Protein AF-A0A924DB17-F1 (afdb_monomer_lite)

pLDDT: mean 81.88, std 12.56, range [51.09, 95.06]

Foldseek 3Di:
DVVLVVVLVVVLVWDWDDPPDQKTKTWAADPVLLVDQQDLSRFTWIWIWHDPDPLDIDIDIGTDNPPHDDALLSVVVVVLSVVLSVCCSPPVDNPVVVVVQSVVQSVVQVVVCVVVVNPSRRDHTPDD

Structure (mmCIF, N/CA/C/O backbone):
data_AF-A0A924DB17-F1
#
_entry.id   AF-A0A924DB17-F1
#
loop_
_atom_site.group_PDB
_atom_site.id
_atom_site.type_symbol
_atom_site.label_atom_id
_atom_site.label_alt_id
_atom_site.label_comp_id
_atom_site.label_asym_id
_atom_site.label_entity_id
_atom_site.label_seq_id
_atom_site.pdbx_PDB_ins_code
_atom_site.Cartn_x
_atom_site.Cartn_y
_atom_site.Cartn_z
_atom_site.occupancy
_atom_site.B_iso_or_equiv
_atom_site.auth_seq_id
_atom_site.auth_comp_id
_atom_site.auth_asym_id
_atom_site.auth_atom_id
_atom_site.pdbx_PDB_model_num
ATOM 1 N N . MET A 1 1 ? -14.897 3.825 10.442 1.00 82.06 1 MET A N 1
ATOM 2 C CA . MET A 1 1 ? -13.430 3.737 10.279 1.00 82.06 1 MET A CA 1
ATOM 3 C C . MET A 1 1 ? -12.910 2.312 10.082 1.00 82.06 1 MET A C 1
ATOM 5 O O . MET A 1 1 ? -12.477 2.009 8.984 1.00 82.06 1 MET A O 1
ATOM 9 N N . ARG A 1 2 ? -12.966 1.399 11.069 1.00 86.62 2 ARG A N 1
ATOM 10 C CA . ARG A 1 2 ? -12.347 0.056 10.940 1.00 86.62 2 ARG A CA 1
ATOM 11 C C . ARG A 1 2 ? -12.798 -0.743 9.706 1.00 86.62 2 ARG A C 1
ATOM 13 O O . ARG A 1 2 ? -11.956 -1.204 8.947 1.00 86.62 2 ARG A O 1
ATOM 20 N N . GLN A 1 3 ? -14.109 -0.875 9.490 1.00 88.81 3 GLN A N 1
ATOM 21 C CA . GLN A 1 3 ? -14.641 -1.606 8.333 1.00 88.81 3 GLN A CA 1
ATOM 22 C C . GLN A 1 3 ? -14.248 -0.949 7.004 1.00 88.81 3 GLN A C 1
ATOM 24 O O . GLN A 1 3 ? -13.936 -1.650 6.054 1.00 88.81 3 GLN A O 1
ATOM 29 N N . GLN A 1 4 ? -14.209 0.387 6.958 1.00 89.88 4 GLN A N 1
ATOM 30 C CA . GLN A 1 4 ? -13.758 1.128 5.780 1.00 89.88 4 GLN A CA 1
ATOM 31 C C . GLN A 1 4 ? -12.305 0.765 5.451 1.00 89.88 4 GLN A C 1
ATOM 33 O O . GLN A 1 4 ? -12.030 0.327 4.340 1.00 89.88 4 GLN A O 1
ATOM 38 N N . VAL A 1 5 ? -11.399 0.846 6.432 1.00 91.44 5 VAL A N 1
ATOM 39 C CA . VAL A 1 5 ? -9.987 0.461 6.264 1.00 91.44 5 VAL A CA 1
ATOM 40 C C . VAL A 1 5 ? -9.858 -0.975 5.752 1.00 91.44 5 VAL A C 1
ATOM 42 O O . VAL A 1 5 ? -9.115 -1.223 4.806 1.00 91.44 5 VAL A O 1
ATOM 45 N N . ILE A 1 6 ? -10.601 -1.919 6.339 1.00 92.00 6 ILE A N 1
ATOM 46 C CA . ILE A 1 6 ? -10.590 -3.320 5.898 1.00 92.00 6 ILE A CA 1
ATOM 47 C C . ILE A 1 6 ? -11.025 -3.425 4.433 1.00 92.00 6 ILE A C 1
ATOM 49 O O . ILE A 1 6 ? -10.283 -3.992 3.633 1.00 92.00 6 ILE A O 1
ATOM 53 N N . SER A 1 7 ? -12.169 -2.841 4.068 1.00 92.00 7 SER A N 1
ATOM 54 C CA . SER A 1 7 ? -12.686 -2.878 2.696 1.00 92.00 7 SER A CA 1
ATOM 55 C C . SER A 1 7 ? -11.700 -2.273 1.690 1.00 92.00 7 SER A C 1
ATOM 57 O O . SER A 1 7 ? -11.420 -2.884 0.662 1.00 92.00 7 SER A O 1
ATOM 59 N N . PHE A 1 8 ? -11.100 -1.122 2.007 1.00 93.50 8 PHE A N 1
ATOM 60 C CA . PHE A 1 8 ? -10.114 -0.458 1.147 1.00 93.50 8 PHE A CA 1
ATOM 61 C C . PHE A 1 8 ? -8.899 -1.331 0.836 1.00 93.50 8 PHE A C 1
ATOM 63 O O . PHE A 1 8 ? -8.417 -1.374 -0.301 1.00 93.50 8 PHE A O 1
ATOM 70 N N . TRP A 1 9 ? -8.378 -2.014 1.854 1.00 93.25 9 TRP A N 1
ATOM 71 C CA . TRP A 1 9 ? -7.201 -2.860 1.705 1.00 93.25 9 TRP A CA 1
ATOM 72 C C . TRP A 1 9 ? -7.542 -4.213 1.075 1.00 93.25 9 TRP A C 1
ATOM 74 O O . TRP A 1 9 ? -6.726 -4.752 0.326 1.00 93.25 9 TRP A O 1
ATOM 84 N N . GLN A 1 10 ? -8.758 -4.723 1.277 1.00 92.44 10 GLN A N 1
ATOM 85 C CA . GLN A 1 10 ? -9.262 -5.908 0.576 1.00 92.44 10 GLN A CA 1
ATOM 86 C C . GLN A 1 10 ? -9.403 -5.670 -0.933 1.00 92.44 10 GLN A C 1
ATOM 88 O O . GLN A 1 10 ? -8.978 -6.522 -1.715 1.00 92.44 10 GLN A O 1
ATOM 93 N N . GLU A 1 11 ? -9.887 -4.496 -1.361 1.00 91.62 11 GLU A N 1
ATOM 94 C CA . GLU A 1 11 ? -9.877 -4.086 -2.780 1.00 91.62 11 GLU A CA 1
ATOM 95 C C . GLU A 1 11 ? -8.451 -4.112 -3.372 1.00 91.62 11 GLU A C 1
ATOM 97 O O . GLU A 1 11 ? -8.257 -4.407 -4.551 1.00 91.62 11 GLU A O 1
ATOM 102 N N . ARG A 1 12 ? -7.433 -3.891 -2.530 1.00 90.81 12 ARG A N 1
ATOM 103 C CA . ARG A 1 12 ? -5.995 -3.941 -2.862 1.00 90.81 12 ARG A CA 1
ATOM 104 C C . ARG A 1 12 ? -5.336 -5.289 -2.556 1.00 90.81 12 ARG A C 1
ATOM 106 O O . ARG A 1 12 ? -4.111 -5.367 -2.426 1.00 90.81 12 ARG A O 1
ATOM 113 N N . ARG A 1 13 ? -6.139 -6.357 -2.479 1.00 91.81 13 ARG A N 1
ATOM 114 C CA . ARG A 1 13 ? -5.720 -7.760 -2.294 1.00 91.81 13 ARG A CA 1
ATOM 115 C C . ARG A 1 13 ? -5.035 -8.062 -0.958 1.00 91.81 13 ARG A C 1
ATOM 117 O O . ARG A 1 13 ? -4.361 -9.084 -0.840 1.00 91.81 13 ARG A O 1
ATOM 124 N N . VAL A 1 14 ? -5.194 -7.206 0.047 1.00 92.69 14 VAL A N 1
ATOM 125 C CA . VAL A 1 14 ? -4.721 -7.499 1.402 1.00 92.69 14 VAL A CA 1
ATOM 126 C C . VAL A 1 14 ? -5.703 -8.441 2.086 1.00 92.69 14 VAL A C 1
ATOM 128 O O . VAL A 1 14 ? -6.895 -8.160 2.201 1.00 92.69 14 VAL A O 1
ATOM 131 N N . VAL A 1 15 ? -5.174 -9.551 2.584 1.00 92.62 15 VAL A N 1
ATOM 132 C CA . VAL A 1 15 ? -5.893 -10.522 3.403 1.00 92.62 15 VAL A CA 1
ATOM 133 C C . VAL A 1 15 ? -5.473 -10.322 4.853 1.00 92.62 15 VAL A C 1
ATOM 135 O O . VAL A 1 15 ? -4.295 -10.453 5.183 1.00 92.62 15 VAL A O 1
ATOM 138 N N . PHE A 1 16 ? -6.426 -9.984 5.719 1.00 91.19 16 PHE A N 1
ATOM 139 C CA . PHE A 1 16 ? -6.183 -9.816 7.151 1.00 91.19 16 PHE A CA 1
ATOM 140 C C . PHE A 1 16 ? -6.208 -11.169 7.871 1.00 91.19 16 PHE A C 1
ATOM 142 O O . PHE A 1 16 ? -7.135 -11.954 7.677 1.00 91.19 16 PHE A O 1
ATOM 149 N N . ALA A 1 17 ? -5.203 -11.428 8.708 1.00 83.12 17 ALA A N 1
ATOM 150 C CA . ALA A 1 17 ? -5.226 -12.543 9.651 1.00 83.12 17 ALA A CA 1
ATOM 151 C C . ALA A 1 17 ? -5.983 -12.078 10.903 1.00 83.12 17 ALA A C 1
ATOM 153 O O . ALA A 1 17 ? -5.617 -11.050 11.460 1.00 83.12 17 ALA A O 1
ATOM 154 N N . GLU A 1 18 ? -7.061 -12.785 11.256 1.00 70.38 18 GLU A N 1
ATOM 155 C CA . GLU A 1 18 ? -7.960 -12.586 12.411 1.00 70.38 18 GLU A CA 1
ATOM 156 C C . GLU A 1 18 ? -8.091 -11.149 12.970 1.00 70.38 18 GLU A C 1
ATOM 158 O O . GLU A 1 18 ? -7.212 -10.648 13.673 1.00 70.38 18 GLU A O 1
ATOM 163 N N . PRO A 1 19 ? -9.236 -10.473 12.762 1.00 65.06 19 PRO A N 1
ATOM 164 C CA . PRO A 1 19 ? -9.459 -9.117 13.253 1.00 65.06 19 PRO A CA 1
ATOM 165 C C . PRO A 1 19 ? -9.778 -9.087 14.764 1.00 65.06 19 PRO A C 1
ATOM 167 O O . PRO A 1 19 ? -10.826 -8.586 15.164 1.00 65.06 19 PRO A O 1
ATOM 170 N N . GLN A 1 20 ? -8.889 -9.568 15.631 1.00 57.53 20 GLN A N 1
ATOM 171 C CA . GLN A 1 20 ? -9.100 -9.605 17.086 1.00 57.53 20 GLN A CA 1
ATOM 172 C C . GLN A 1 20 ? -8.069 -8.742 17.842 1.00 57.53 20 GLN A C 1
ATOM 174 O O . GLN A 1 20 ? -7.230 -9.266 18.558 1.00 57.53 20 GLN A O 1
ATOM 179 N N . SER A 1 21 ? -8.085 -7.413 17.645 1.00 70.38 21 SER A N 1
ATOM 180 C CA . SER A 1 21 ? -7.502 -6.384 18.546 1.00 70.38 21 SER A CA 1
ATOM 181 C C . SER A 1 21 ? -7.726 -4.960 17.982 1.00 70.38 21 SER A C 1
ATOM 183 O O . SER A 1 21 ? -8.422 -4.800 16.972 1.00 70.38 21 SER A O 1
ATOM 185 N N . ASP A 1 22 ? -7.120 -3.940 18.608 1.00 81.88 22 ASP A N 1
ATOM 186 C CA . ASP A 1 22 ? -6.920 -2.576 18.069 1.00 81.88 22 ASP A CA 1
ATOM 187 C C . ASP A 1 22 ? -5.873 -2.504 16.938 1.00 81.88 22 ASP A C 1
ATOM 189 O O . ASP A 1 22 ? -5.617 -1.437 16.372 1.00 81.88 22 ASP A O 1
ATOM 193 N N . THR A 1 23 ? -5.264 -3.641 16.596 1.00 87.94 23 THR A N 1
ATOM 194 C CA . THR A 1 23 ? -4.320 -3.784 15.491 1.00 87.94 23 THR A CA 1
ATOM 195 C C . THR A 1 23 ? -4.877 -4.741 14.440 1.00 87.94 23 THR A C 1
ATOM 197 O O . THR A 1 23 ? -5.309 -5.855 14.735 1.00 87.94 23 THR A O 1
ATOM 200 N N . LEU A 1 24 ? -4.829 -4.323 13.181 1.00 90.88 24 LEU A N 1
ATOM 201 C CA . LEU A 1 24 ? -5.094 -5.159 12.020 1.00 90.88 24 LEU A CA 1
ATOM 202 C C . LEU A 1 24 ? -3.767 -5.520 11.367 1.00 90.88 24 LEU A C 1
ATOM 204 O O . LEU A 1 24 ? -2.985 -4.635 11.022 1.00 90.88 24 LEU A O 1
ATOM 208 N N . LYS A 1 25 ? -3.526 -6.812 11.155 1.00 92.44 25 LYS A N 1
ATOM 209 C CA . LYS A 1 25 ? -2.382 -7.285 10.375 1.00 92.44 25 LYS A CA 1
ATOM 210 C C . LYS A 1 25 ? -2.877 -8.021 9.147 1.00 92.44 25 LYS A C 1
ATOM 212 O O . LYS A 1 25 ? -3.673 -8.952 9.250 1.00 92.44 25 LYS A O 1
ATOM 217 N N . GLY A 1 26 ? -2.417 -7.591 7.984 1.00 92.75 26 GLY A N 1
ATOM 218 C CA . GLY A 1 26 ? -2.767 -8.193 6.711 1.00 92.75 26 GLY A CA 1
ATOM 219 C C . GLY A 1 26 ? -1.553 -8.425 5.839 1.00 92.75 26 GLY A C 1
ATOM 220 O O . GLY A 1 26 ? -0.492 -7.846 6.051 1.00 92.75 26 GLY A O 1
ATOM 221 N N . LYS A 1 27 ? -1.701 -9.310 4.863 1.00 93.38 27 LYS A N 1
ATOM 222 C CA . LYS A 1 27 ? -0.663 -9.630 3.887 1.00 93.38 27 LYS A CA 1
ATOM 223 C C . LYS A 1 27 ? -1.251 -9.589 2.489 1.00 93.38 27 LYS A C 1
ATOM 225 O O . LYS A 1 27 ? -2.402 -9.976 2.297 1.00 93.38 27 LYS A O 1
ATOM 230 N N . ARG A 1 28 ? -0.459 -9.165 1.512 1.00 92.44 28 ARG A N 1
ATOM 231 C CA . ARG A 1 28 ? -0.749 -9.393 0.090 1.00 92.44 28 ARG A CA 1
ATOM 232 C C . ARG A 1 28 ? 0.498 -9.894 -0.618 1.00 92.44 28 ARG A C 1
ATOM 234 O O . ARG A 1 28 ? 1.609 -9.733 -0.114 1.00 92.44 28 ARG A O 1
ATOM 241 N N . GLY A 1 29 ? 0.285 -10.436 -1.810 1.00 87.81 29 GLY A N 1
ATOM 242 C CA . GLY A 1 29 ? 1.360 -10.872 -2.688 1.00 87.81 29 GLY A CA 1
ATOM 243 C C . GLY A 1 29 ? 2.037 -12.163 -2.237 1.00 87.81 29 GLY A C 1
ATOM 244 O O . GLY A 1 29 ? 1.660 -12.793 -1.249 1.00 87.81 29 GLY A O 1
ATOM 245 N N . THR A 1 30 ? 3.032 -12.582 -3.012 1.00 84.12 30 THR A N 1
ATOM 246 C CA . THR A 1 30 ? 3.837 -13.785 -2.754 1.00 84.12 30 THR A CA 1
ATOM 247 C C . THR A 1 30 ? 5.275 -13.542 -3.190 1.00 84.12 30 THR A C 1
ATOM 249 O O . THR A 1 30 ? 5.538 -12.623 -3.963 1.00 84.12 30 THR A O 1
ATOM 252 N N . ILE A 1 31 ? 6.205 -14.398 -2.760 1.00 80.38 31 ILE A N 1
ATOM 253 C CA . ILE A 1 31 ? 7.607 -14.311 -3.192 1.00 80.38 31 ILE A CA 1
ATOM 254 C C . ILE A 1 31 ? 7.756 -14.433 -4.722 1.00 80.38 31 ILE A C 1
ATOM 256 O O . ILE A 1 31 ? 8.608 -13.785 -5.314 1.00 80.38 31 ILE A O 1
ATOM 260 N N . TRP A 1 32 ? 6.868 -15.184 -5.385 1.00 78.75 32 TRP A N 1
ATOM 261 C CA . TRP A 1 32 ? 6.809 -15.273 -6.849 1.00 78.75 32 TRP A CA 1
ATOM 262 C C . TRP A 1 32 ? 6.331 -13.971 -7.495 1.00 78.75 32 TRP A C 1
ATOM 264 O O . TRP A 1 32 ? 6.770 -13.620 -8.587 1.00 78.75 32 TRP A O 1
ATOM 274 N N . GLY A 1 33 ? 5.462 -13.228 -6.806 1.00 75.06 33 GLY A N 1
ATOM 275 C CA . GLY A 1 33 ? 5.040 -11.892 -7.220 1.00 75.06 33 GLY A CA 1
ATOM 276 C C . GLY A 1 33 ? 6.202 -10.901 -7.288 1.00 75.06 33 GLY A C 1
ATOM 277 O O . GLY A 1 33 ? 6.212 -10.053 -8.176 1.00 75.06 33 GLY A O 1
ATOM 278 N N . ASN A 1 34 ? 7.224 -11.062 -6.444 1.00 73.25 34 ASN A N 1
ATOM 279 C CA . ASN A 1 34 ? 8.423 -10.217 -6.459 1.00 73.25 34 ASN A CA 1
ATOM 280 C C . ASN A 1 34 ? 9.284 -10.389 -7.721 1.00 73.25 34 ASN A C 1
ATOM 282 O O . ASN A 1 34 ? 10.068 -9.500 -8.047 1.00 73.25 34 ASN A O 1
ATOM 286 N N . LEU A 1 35 ? 9.110 -11.488 -8.467 1.00 70.75 35 LEU A N 1
ATOM 287 C CA . LEU A 1 35 ? 9.747 -11.681 -9.775 1.00 70.75 35 LEU A CA 1
ATOM 288 C C . LEU A 1 35 ? 9.037 -10.901 -10.894 1.00 70.75 35 LEU A C 1
ATOM 290 O O . LEU A 1 35 ? 9.528 -10.851 -12.022 1.00 70.75 35 LEU A O 1
ATOM 294 N N . THR A 1 36 ? 7.882 -10.290 -10.608 1.00 67.88 36 THR A N 1
ATOM 295 C CA . THR A 1 36 ? 7.177 -9.423 -11.554 1.00 67.88 36 THR A CA 1
ATOM 296 C C . THR A 1 36 ? 7.575 -7.967 -11.328 1.00 67.88 36 THR A C 1
ATOM 298 O O . THR A 1 36 ? 7.308 -7.380 -10.283 1.00 67.88 36 THR A O 1
ATOM 301 N N . PHE A 1 37 ? 8.216 -7.358 -12.326 1.00 59.53 37 PHE A N 1
ATOM 302 C CA . PHE A 1 37 ? 8.685 -5.970 -12.235 1.00 59.53 37 PHE A CA 1
ATOM 303 C C . PHE A 1 37 ? 7.576 -4.928 -12.428 1.00 59.53 37 PHE A C 1
ATOM 305 O O . PHE A 1 37 ? 7.767 -3.772 -12.067 1.00 59.53 37 PHE A O 1
ATOM 312 N N . TYR A 1 38 ? 6.423 -5.319 -12.982 1.00 65.00 38 TYR A N 1
ATOM 313 C CA . TYR A 1 38 ? 5.411 -4.372 -13.466 1.00 65.00 38 TYR A CA 1
ATOM 314 C C . TYR A 1 38 ? 4.061 -4.431 -12.733 1.00 65.00 38 TYR A C 1
ATOM 316 O O . TYR A 1 38 ? 3.254 -3.520 -12.903 1.00 65.00 38 TYR A O 1
ATOM 324 N N . ASP A 1 39 ? 3.794 -5.461 -11.918 1.00 74.44 39 ASP A N 1
ATOM 325 C CA . ASP A 1 39 ? 2.535 -5.588 -11.164 1.00 74.44 39 ASP A CA 1
ATOM 326 C C . ASP A 1 39 ? 2.774 -5.414 -9.660 1.00 74.44 39 ASP A C 1
ATOM 328 O O . ASP A 1 39 ? 2.975 -6.369 -8.907 1.00 74.44 39 ASP A O 1
ATOM 332 N N . MET A 1 40 ? 2.716 -4.157 -9.219 1.00 78.25 40 MET A N 1
ATOM 333 C CA . MET A 1 40 ? 3.021 -3.779 -7.835 1.00 78.25 40 MET A CA 1
ATOM 334 C C . MET A 1 40 ? 2.023 -4.342 -6.817 1.00 78.25 40 MET A C 1
ATOM 336 O O . MET A 1 40 ? 2.355 -4.492 -5.642 1.00 78.25 40 MET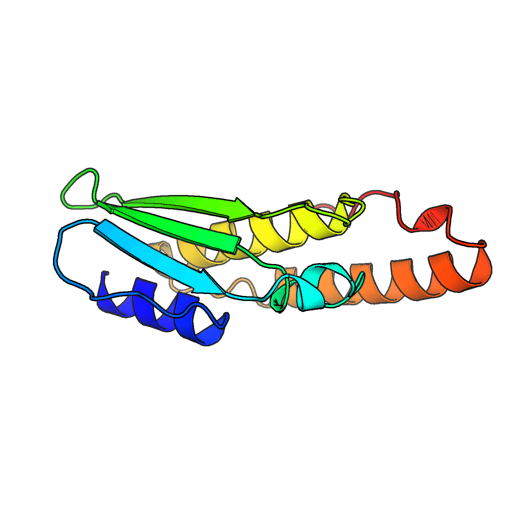 A O 1
ATOM 340 N N . SER A 1 41 ? 0.823 -4.720 -7.269 1.00 78.31 41 SER A N 1
ATOM 341 C CA . SER A 1 41 ? -0.215 -5.318 -6.424 1.00 78.31 41 SER A CA 1
ATOM 342 C C . SER A 1 41 ? 0.082 -6.772 -6.032 1.00 78.31 41 SER A C 1
ATOM 344 O O . SER A 1 41 ? -0.553 -7.311 -5.123 1.00 78.31 41 SER A O 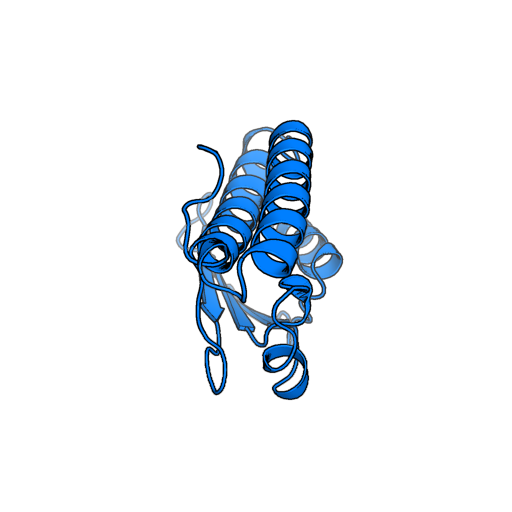1
ATOM 346 N N . LYS A 1 42 ? 1.029 -7.425 -6.720 1.00 79.88 42 LYS A N 1
ATOM 347 C CA . LYS A 1 42 ? 1.456 -8.807 -6.448 1.00 79.88 42 LYS A CA 1
ATOM 348 C C . LYS A 1 42 ? 2.669 -8.897 -5.533 1.00 79.88 42 LYS A C 1
ATOM 350 O O . LYS A 1 42 ? 3.015 -10.004 -5.114 1.00 79.88 42 LYS A O 1
ATOM 355 N N . LEU A 1 43 ? 3.294 -7.763 -5.228 1.00 83.38 43 LEU A N 1
ATOM 356 C CA . LEU A 1 43 ? 4.481 -7.717 -4.389 1.00 83.38 43 LEU A CA 1
ATOM 357 C C . LEU A 1 43 ? 4.132 -8.126 -2.970 1.00 83.38 43 LEU A C 1
ATOM 359 O O . LEU A 1 43 ? 3.113 -7.705 -2.412 1.00 83.38 43 LEU A O 1
ATOM 363 N N . MET A 1 44 ? 4.978 -8.983 -2.415 1.00 88.00 44 MET A N 1
ATOM 364 C CA . MET A 1 44 ? 4.799 -9.482 -1.070 1.00 88.00 44 MET A CA 1
ATOM 365 C C . MET A 1 44 ? 4.962 -8.328 -0.085 1.00 88.00 44 MET A C 1
ATOM 367 O O . MET A 1 44 ? 6.034 -7.738 0.025 1.00 88.00 44 MET A O 1
ATOM 371 N N . CYS A 1 45 ? 3.907 -8.013 0.658 1.00 90.50 45 CYS A N 1
ATOM 372 C CA . CYS A 1 45 ? 3.990 -7.036 1.732 1.00 90.50 45 CYS A CA 1
ATOM 373 C C . CYS A 1 45 ? 3.088 -7.403 2.908 1.00 90.50 45 CYS A C 1
ATOM 375 O O . CYS A 1 45 ? 2.072 -8.091 2.759 1.00 90.50 45 CYS A O 1
ATOM 377 N N . THR A 1 46 ? 3.470 -6.913 4.080 1.00 93.06 46 THR A N 1
ATOM 378 C CA . THR A 1 46 ? 2.692 -6.989 5.312 1.00 93.06 46 THR A CA 1
ATOM 379 C C . THR A 1 46 ? 2.184 -5.594 5.644 1.00 93.06 46 THR A C 1
ATOM 381 O O . THR A 1 46 ? 2.959 -4.656 5.788 1.00 93.06 46 THR A O 1
ATOM 384 N N . LEU A 1 47 ? 0.872 -5.454 5.767 1.00 94.25 47 LEU A N 1
ATOM 385 C CA . LEU A 1 47 ? 0.221 -4.254 6.260 1.00 94.25 47 LEU A CA 1
ATOM 386 C C . LEU A 1 47 ? -0.036 -4.409 7.758 1.00 94.25 47 LEU A C 1
ATOM 388 O O . LEU A 1 47 ? -0.642 -5.392 8.188 1.00 94.25 47 LEU A O 1
ATOM 392 N N . THR A 1 48 ? 0.357 -3.412 8.537 1.00 93.69 48 THR A N 1
ATOM 393 C CA . THR A 1 48 ? -0.066 -3.256 9.929 1.00 93.69 48 THR A CA 1
ATOM 394 C C . THR A 1 48 ? -0.831 -1.949 10.056 1.00 93.69 48 THR A C 1
ATOM 396 O O . THR A 1 48 ? -0.307 -0.897 9.703 1.00 93.69 48 THR A O 1
ATOM 399 N N . VAL A 1 49 ? -2.064 -2.009 10.553 1.00 92.88 49 VAL A N 1
ATOM 400 C CA . VAL A 1 49 ? -2.851 -0.826 10.908 1.00 92.88 49 VAL A CA 1
ATOM 401 C C . VAL A 1 49 ? -3.116 -0.857 12.399 1.00 92.88 49 VAL A C 1
ATOM 403 O O . VAL A 1 49 ? -3.779 -1.773 12.879 1.00 92.88 49 VAL A O 1
ATOM 406 N N . SER A 1 50 ? -2.634 0.146 13.118 1.00 91.75 50 SER A N 1
ATOM 407 C CA . SER A 1 50 ? -2.818 0.264 14.563 1.00 91.75 50 SER A CA 1
ATOM 408 C C . SER A 1 50 ? -3.565 1.544 14.882 1.00 91.75 50 SER A C 1
ATOM 410 O O . SER A 1 50 ? -3.241 2.606 14.351 1.00 91.75 50 SER A O 1
ATOM 412 N N . ARG A 1 51 ? -4.558 1.464 15.764 1.00 89.00 51 ARG A N 1
ATOM 413 C CA . ARG A 1 51 ? -5.223 2.653 16.297 1.00 89.00 51 ARG A CA 1
ATOM 414 C C . ARG A 1 51 ? -4.336 3.302 17.362 1.00 89.00 51 ARG A C 1
ATOM 416 O O . ARG A 1 51 ? -3.969 2.634 18.323 1.00 89.00 51 ARG A O 1
ATOM 423 N N . THR A 1 52 ? -3.991 4.579 17.203 1.00 87.88 52 THR A N 1
ATOM 424 C CA . THR A 1 52 ? -3.203 5.328 18.204 1.00 87.88 52 THR A CA 1
ATOM 425 C C . THR A 1 52 ? -4.099 6.040 19.212 1.00 87.88 52 THR A C 1
ATOM 427 O O . THR A 1 52 ? -3.754 6.121 20.387 1.00 87.88 52 THR A O 1
ATOM 430 N N . ASN A 1 53 ? -5.267 6.520 18.779 1.00 85.94 53 ASN A N 1
ATOM 431 C CA . ASN A 1 53 ? -6.291 7.116 19.640 1.00 85.94 53 ASN A CA 1
ATOM 432 C C . ASN A 1 53 ? -7.690 7.002 19.000 1.00 85.94 53 ASN A C 1
ATOM 434 O O . ASN A 1 53 ? -7.916 6.236 18.062 1.00 85.94 53 ASN A O 1
ATOM 438 N N . SER A 1 54 ? -8.681 7.732 19.517 1.00 82.75 54 SER A N 1
ATOM 439 C CA . SER A 1 54 ? -10.060 7.628 19.038 1.00 82.75 54 SER A CA 1
ATOM 440 C C . SER A 1 54 ? -10.247 8.024 17.564 1.00 82.75 54 SER A C 1
ATOM 442 O O . SER A 1 54 ? -11.159 7.483 16.930 1.00 82.75 54 SER A O 1
ATOM 444 N N . THR A 1 55 ? -9.393 8.880 17.006 1.00 84.12 55 THR A N 1
ATOM 445 C CA . THR A 1 55 ? -9.540 9.465 15.661 1.00 84.12 55 THR A CA 1
ATOM 446 C C . THR A 1 55 ? -8.388 9.150 14.713 1.00 84.12 55 THR A C 1
ATOM 448 O O . THR A 1 55 ? -8.529 9.350 13.512 1.00 84.12 55 THR A O 1
ATOM 451 N N . GLU A 1 56 ? -7.275 8.634 15.222 1.00 87.75 56 GLU A N 1
ATOM 452 C CA . GLU A 1 56 ? -6.056 8.422 14.450 1.00 87.75 56 GLU A CA 1
ATOM 453 C C . GLU A 1 56 ? -5.688 6.945 14.337 1.00 87.75 56 GLU A C 1
ATOM 455 O O . GLU A 1 56 ? -5.864 6.130 15.254 1.00 87.75 56 GLU A O 1
ATOM 460 N N . ILE A 1 57 ? -5.139 6.616 13.172 1.00 90.69 57 ILE A N 1
ATOM 461 C CA . ILE A 1 57 ? -4.555 5.318 12.872 1.00 90.69 57 ILE A CA 1
ATOM 462 C C . ILE A 1 57 ? -3.164 5.520 12.288 1.00 90.69 57 ILE A C 1
ATOM 464 O O . ILE A 1 57 ? -2.911 6.477 11.561 1.00 90.69 57 ILE A O 1
ATOM 468 N N . VAL A 1 58 ? -2.284 4.568 12.556 1.00 92.25 58 VAL A N 1
ATOM 469 C CA . VAL A 1 58 ? -0.984 4.450 11.906 1.00 92.25 58 VAL A CA 1
ATOM 470 C C . VAL A 1 58 ? -1.035 3.243 10.985 1.00 92.25 58 VAL A C 1
ATOM 472 O O . VAL A 1 58 ? -1.369 2.139 11.418 1.00 92.25 58 VAL A O 1
ATOM 475 N N . CYS A 1 59 ? -0.711 3.459 9.711 1.00 92.56 59 CYS A N 1
ATOM 476 C CA . CYS A 1 59 ? -0.604 2.409 8.704 1.00 92.56 59 CYS A CA 1
ATOM 477 C C . CYS A 1 59 ? 0.864 2.223 8.321 1.00 92.56 59 CYS A C 1
ATOM 479 O O . CYS A 1 59 ? 1.516 3.163 7.876 1.00 92.56 59 CYS A O 1
ATOM 481 N N . ILE A 1 60 ? 1.373 1.004 8.472 1.00 92.69 60 ILE A N 1
ATOM 482 C CA . ILE A 1 60 ? 2.735 0.626 8.098 1.00 92.69 60 ILE A CA 1
ATOM 483 C C . ILE A 1 60 ? 2.643 -0.459 7.032 1.00 92.69 60 ILE A C 1
ATOM 485 O O . ILE A 1 60 ? 2.052 -1.515 7.266 1.00 92.69 60 ILE A O 1
ATOM 489 N N . LEU A 1 61 ? 3.242 -0.194 5.872 1.00 92.12 61 LEU A N 1
ATOM 490 C CA . LEU A 1 61 ? 3.355 -1.142 4.771 1.00 92.12 61 LEU A CA 1
ATOM 491 C C . LEU A 1 61 ? 4.801 -1.645 4.689 1.00 92.12 61 LEU A C 1
ATOM 493 O O . LEU A 1 61 ? 5.679 -0.954 4.180 1.00 92.12 61 LEU A O 1
ATOM 497 N N . ASP A 1 62 ? 5.043 -2.847 5.202 1.00 91.06 62 ASP A N 1
ATOM 498 C CA . ASP A 1 62 ? 6.342 -3.514 5.135 1.00 91.06 62 ASP A CA 1
ATOM 499 C C . ASP A 1 62 ? 6.430 -4.336 3.847 1.00 91.06 62 ASP A C 1
ATOM 501 O O . ASP A 1 62 ? 5.761 -5.365 3.697 1.00 91.06 62 ASP A O 1
ATOM 505 N N . VAL A 1 63 ? 7.211 -3.851 2.885 1.00 87.31 63 VAL A N 1
ATOM 506 C CA . VAL A 1 63 ? 7.377 -4.492 1.583 1.00 87.31 63 VAL A CA 1
ATOM 507 C C . VAL A 1 63 ? 8.586 -5.412 1.613 1.00 87.31 63 VAL A C 1
ATOM 509 O O . VAL A 1 63 ? 9.718 -4.979 1.817 1.00 87.31 63 VAL A O 1
ATOM 512 N N . ASN A 1 64 ? 8.357 -6.681 1.290 1.00 84.56 64 ASN A N 1
ATOM 513 C CA . ASN A 1 64 ? 9.436 -7.622 1.072 1.00 84.56 64 ASN A CA 1
ATOM 514 C C . ASN A 1 64 ? 10.064 -7.370 -0.304 1.00 84.56 64 ASN A C 1
ATOM 516 O O . ASN A 1 64 ? 9.453 -7.628 -1.339 1.00 84.56 64 ASN A O 1
ATOM 520 N N . THR A 1 65 ? 11.304 -6.893 -0.296 1.00 77.75 65 THR A N 1
ATOM 521 C CA . THR A 1 65 ? 12.077 -6.529 -1.493 1.00 77.75 65 THR A CA 1
ATOM 522 C C . THR A 1 65 ? 13.005 -7.648 -1.975 1.00 77.75 65 THR A C 1
ATOM 524 O O . THR A 1 65 ? 13.830 -7.439 -2.867 1.00 77.75 65 THR A O 1
ATOM 527 N N . PHE A 1 66 ? 12.900 -8.851 -1.398 1.00 79.50 66 PHE A N 1
ATOM 528 C CA . PHE A 1 66 ? 13.772 -9.973 -1.727 1.00 79.50 66 PHE A CA 1
ATOM 529 C C . PHE A 1 66 ? 13.683 -10.314 -3.219 1.00 79.50 66 PHE A C 1
ATOM 531 O O . PHE A 1 66 ? 12.589 -10.486 -3.759 1.00 79.50 66 PHE A O 1
ATOM 538 N N . MET A 1 67 ? 14.853 -10.409 -3.862 1.00 70.88 67 MET A N 1
ATOM 539 C CA . MET A 1 67 ? 15.034 -10.659 -5.301 1.00 70.88 67 MET A CA 1
ATOM 540 C C . MET A 1 67 ? 14.434 -9.603 -6.244 1.00 70.88 67 MET A C 1
ATOM 542 O O . MET A 1 67 ? 14.349 -9.849 -7.447 1.00 70.88 67 MET A O 1
ATOM 546 N N . GLN A 1 68 ? 14.080 -8.417 -5.742 1.00 70.94 68 GLN A N 1
ATOM 547 C CA . GLN A 1 68 ? 13.504 -7.352 -6.556 1.00 70.94 68 GLN A CA 1
ATOM 548 C C . GLN A 1 68 ? 14.375 -6.091 -6.561 1.00 70.94 68 GLN A C 1
ATOM 550 O O . GLN A 1 68 ? 14.792 -5.583 -5.522 1.00 70.94 68 GLN A O 1
ATOM 555 N N . GLY A 1 69 ? 14.599 -5.532 -7.752 1.00 72.94 69 GLY A N 1
ATOM 556 C CA . GLY A 1 69 ? 15.109 -4.171 -7.889 1.00 72.94 69 GLY A CA 1
ATOM 557 C C . GLY A 1 69 ? 14.001 -3.164 -7.586 1.00 72.94 69 GLY A C 1
ATOM 558 O O . GLY A 1 69 ? 13.048 -3.057 -8.354 1.00 72.94 69 GLY A O 1
ATOM 559 N N . ILE A 1 70 ? 14.116 -2.428 -6.480 1.00 76.56 70 ILE A N 1
ATOM 560 C CA . ILE A 1 70 ? 13.139 -1.398 -6.108 1.00 76.56 70 ILE A CA 1
ATOM 561 C C . ILE A 1 70 ? 13.356 -0.152 -6.959 1.00 76.56 70 ILE A C 1
ATOM 563 O O . ILE A 1 70 ? 14.413 0.478 -6.902 1.00 76.56 70 ILE A O 1
ATOM 567 N N . THR A 1 71 ? 12.343 0.207 -7.741 1.00 78.75 71 THR A N 1
ATOM 568 C CA . THR A 1 71 ? 12.323 1.424 -8.557 1.00 78.75 71 THR A CA 1
ATOM 569 C C . THR A 1 71 ? 11.581 2.550 -7.840 1.00 78.75 71 THR A C 1
ATOM 571 O O . THR A 1 71 ? 10.795 2.327 -6.918 1.00 78.75 71 THR A O 1
ATOM 574 N N . GLU A 1 72 ? 11.771 3.783 -8.304 1.00 81.75 72 GLU A N 1
ATOM 575 C CA . GLU A 1 72 ? 10.991 4.925 -7.814 1.00 81.75 72 GLU A CA 1
ATOM 576 C C . GLU A 1 72 ? 9.491 4.787 -8.138 1.00 81.75 72 GLU A C 1
ATOM 578 O O . GLU A 1 72 ? 8.650 5.291 -7.398 1.00 81.75 72 GLU A O 1
ATOM 583 N N . TRP A 1 73 ? 9.132 4.028 -9.181 1.00 82.19 73 TRP A N 1
ATOM 584 C CA . TRP A 1 73 ? 7.738 3.701 -9.494 1.00 82.19 73 TRP A CA 1
ATOM 585 C C . TRP A 1 73 ? 7.104 2.776 -8.458 1.00 82.19 73 TRP A C 1
ATOM 587 O O . TRP A 1 73 ? 5.930 2.949 -8.137 1.00 82.19 73 TRP A O 1
ATOM 597 N N . ASN A 1 74 ? 7.870 1.829 -7.903 1.00 83.25 74 ASN A N 1
ATOM 598 C CA . ASN A 1 74 ? 7.399 0.993 -6.798 1.00 83.25 74 ASN A CA 1
ATOM 599 C C . ASN A 1 74 ? 7.057 1.860 -5.580 1.00 83.25 74 ASN A C 1
ATOM 601 O O . ASN A 1 74 ? 5.964 1.753 -5.029 1.00 83.25 74 ASN A O 1
ATOM 605 N N . LYS A 1 75 ? 7.976 2.757 -5.200 1.00 85.06 75 LYS A N 1
ATOM 606 C CA . LYS A 1 75 ? 7.792 3.662 -4.059 1.00 85.06 75 LYS A CA 1
ATOM 607 C C . LYS A 1 75 ? 6.581 4.570 -4.247 1.00 85.06 75 LYS A C 1
ATOM 609 O O . LYS A 1 75 ? 5.756 4.667 -3.347 1.00 85.06 75 LYS A O 1
ATOM 614 N N . ALA A 1 76 ? 6.441 5.176 -5.425 1.00 88.88 76 ALA A N 1
ATOM 615 C CA . ALA A 1 76 ? 5.295 6.025 -5.734 1.00 88.88 76 ALA A CA 1
ATOM 616 C C . ALA A 1 76 ? 3.967 5.263 -5.754 1.00 88.88 76 ALA A C 1
ATOM 618 O O . ALA A 1 76 ? 2.966 5.816 -5.314 1.00 88.88 76 ALA A O 1
ATOM 619 N N . TYR A 1 77 ? 3.946 4.001 -6.194 1.00 89.62 77 TYR A N 1
ATOM 620 C CA . TYR A 1 77 ? 2.745 3.169 -6.097 1.00 89.62 77 TYR A CA 1
ATOM 621 C C . TYR A 1 77 ? 2.308 2.992 -4.634 1.00 89.62 77 TYR A C 1
ATOM 623 O O . TYR A 1 77 ? 1.146 3.218 -4.309 1.00 89.62 77 TYR A O 1
ATOM 631 N N . TRP A 1 78 ? 3.232 2.624 -3.740 1.00 89.56 78 TRP A N 1
ATOM 632 C CA . TRP A 1 78 ? 2.906 2.428 -2.321 1.00 89.56 78 TRP A CA 1
ATOM 633 C C . TRP A 1 78 ? 2.531 3.728 -1.618 1.00 89.56 78 TRP A C 1
ATOM 635 O O . TRP A 1 78 ? 1.599 3.730 -0.817 1.00 89.56 78 TRP A O 1
ATOM 645 N N . GLN A 1 79 ? 3.212 4.829 -1.944 1.00 91.19 79 GLN A N 1
ATOM 646 C CA . GLN A 1 79 ? 2.853 6.143 -1.420 1.00 91.19 79 GLN A CA 1
ATOM 647 C C . GLN A 1 79 ? 1.443 6.534 -1.865 1.00 91.19 79 GLN A C 1
ATOM 649 O O . GLN A 1 79 ? 0.618 6.889 -1.032 1.00 91.19 79 GLN A O 1
ATOM 654 N N . LEU A 1 80 ? 1.128 6.369 -3.153 1.00 93.69 80 LEU A N 1
ATOM 655 C CA . LEU A 1 80 ? -0.196 6.673 -3.678 1.00 93.69 80 LEU A CA 1
ATOM 656 C C . LEU A 1 80 ? -1.283 5.823 -3.005 1.00 93.69 80 LEU A C 1
ATOM 658 O O . LEU A 1 80 ? -2.368 6.331 -2.742 1.00 93.69 80 LEU A O 1
ATOM 662 N N . GLU A 1 81 ? -1.017 4.556 -2.668 1.00 93.31 81 GLU A N 1
ATOM 663 C CA . GLU A 1 81 ? -1.957 3.744 -1.882 1.00 93.31 81 GLU A CA 1
ATOM 664 C C . GLU A 1 81 ? -2.210 4.308 -0.482 1.00 93.31 81 GLU A C 1
ATOM 666 O O . GLU A 1 81 ? -3.369 4.362 -0.066 1.00 93.31 81 GLU A O 1
ATOM 671 N N . LEU A 1 82 ? -1.162 4.732 0.229 1.00 93.75 82 LEU A N 1
ATOM 672 C CA . LEU A 1 82 ? -1.291 5.327 1.561 1.00 93.75 82 LEU A CA 1
ATOM 673 C C . LEU A 1 82 ? -2.036 6.664 1.502 1.00 93.75 82 LEU A C 1
ATOM 675 O O . LEU A 1 82 ? -3.003 6.848 2.241 1.00 93.75 82 LEU A O 1
ATOM 679 N N . ASP A 1 83 ? -1.675 7.541 0.568 1.00 94.19 83 ASP A N 1
ATOM 680 C CA . ASP A 1 83 ? -2.339 8.836 0.411 1.00 94.19 83 ASP A CA 1
ATOM 681 C C . ASP A 1 83 ? -3.804 8.675 -0.019 1.00 94.19 83 ASP A C 1
ATOM 683 O O . ASP A 1 83 ? -4.670 9.467 0.351 1.00 94.19 83 ASP A O 1
ATOM 687 N N . THR A 1 84 ? -4.109 7.649 -0.824 1.00 95.06 84 THR A N 1
ATOM 688 C CA . THR A 1 84 ? -5.496 7.360 -1.211 1.00 95.06 84 THR A CA 1
ATOM 689 C C . THR A 1 84 ? -6.304 6.897 -0.007 1.00 95.06 84 THR A C 1
ATOM 691 O O . THR A 1 84 ? -7.470 7.258 0.111 1.00 95.06 84 THR A O 1
ATOM 694 N N . LEU A 1 85 ? -5.714 6.105 0.896 1.00 94.25 85 LEU A N 1
ATOM 695 C CA . LEU A 1 85 ? -6.393 5.721 2.132 1.00 94.25 85 LEU A CA 1
ATOM 696 C C . LEU A 1 85 ? -6.680 6.956 2.985 1.00 94.25 85 LEU A C 1
ATOM 698 O O . LEU A 1 85 ? -7.800 7.112 3.462 1.00 94.25 85 LEU A O 1
ATOM 702 N N . GLU A 1 86 ? -5.680 7.814 3.175 1.00 93.25 86 GLU A N 1
ATOM 703 C CA . GLU A 1 86 ? -5.813 9.046 3.950 1.00 93.25 86 GLU A CA 1
ATOM 704 C C . GLU A 1 86 ? -6.916 9.944 3.379 1.00 93.25 86 GLU A C 1
ATOM 706 O O . GLU A 1 86 ? -7.871 10.279 4.083 1.00 93.25 86 GLU A O 1
ATOM 711 N N . SER A 1 87 ? -6.838 10.263 2.085 1.00 94.00 87 SER A N 1
ATOM 712 C CA . SER A 1 87 ? -7.834 11.080 1.389 1.00 94.00 87 SER A CA 1
ATOM 713 C C . SER A 1 87 ? -9.231 10.457 1.456 1.00 94.00 87 SER A C 1
ATOM 715 O O . SER A 1 87 ? -10.209 11.144 1.751 1.00 94.00 87 SER A O 1
ATOM 717 N N . TRP A 1 88 ? -9.343 9.137 1.306 1.00 93.19 88 TRP A N 1
ATOM 718 C CA . TRP A 1 88 ? -10.632 8.460 1.376 1.00 93.19 88 TRP A CA 1
ATOM 719 C C . TRP A 1 88 ? -11.231 8.467 2.787 1.00 93.19 88 TRP A C 1
ATOM 721 O O . TRP A 1 88 ? -12.442 8.631 2.938 1.00 93.19 88 TRP A O 1
ATOM 731 N N . LEU A 1 89 ? -10.409 8.328 3.829 1.00 91.19 89 LEU A N 1
ATOM 732 C CA . LEU A 1 89 ? -10.871 8.388 5.218 1.00 91.19 89 LEU A CA 1
ATOM 733 C C . LEU A 1 89 ? -11.252 9.809 5.653 1.00 91.19 89 LEU A C 1
ATOM 735 O O . LEU A 1 89 ? -12.202 9.959 6.420 1.00 91.19 89 LEU A O 1
ATOM 739 N N . LEU A 1 90 ? -10.529 10.829 5.181 1.00 90.44 90 LEU A N 1
ATOM 740 C CA . LEU A 1 90 ? -10.741 12.225 5.578 1.00 90.44 90 LEU A CA 1
ATOM 741 C C . LEU A 1 90 ? -11.793 12.943 4.724 1.00 90.44 90 LEU A C 1
ATOM 743 O O . LEU A 1 90 ? -12.567 13.743 5.242 1.00 90.44 90 LEU A O 1
ATOM 747 N N . GLN A 1 91 ? -11.803 12.684 3.418 1.00 92.31 91 GLN A N 1
ATOM 748 C CA . GLN A 1 91 ? -12.539 13.465 2.416 1.00 92.31 91 GLN A CA 1
ATOM 749 C C . GLN 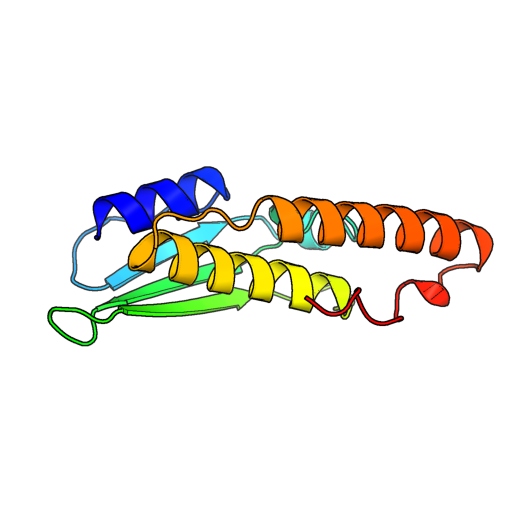A 1 91 ? -13.469 12.601 1.551 1.00 92.31 91 GLN A C 1
ATOM 751 O O . GLN A 1 91 ? -14.285 13.136 0.806 1.00 92.31 91 GLN A O 1
ATOM 756 N N . GLY A 1 92 ? -13.376 11.269 1.641 1.00 90.44 92 GLY A N 1
ATOM 757 C CA . GLY A 1 92 ? -14.151 10.353 0.801 1.00 90.44 92 GLY A CA 1
ATOM 758 C C . GLY A 1 92 ? -13.646 10.242 -0.641 1.00 90.44 92 GLY A C 1
ATOM 759 O O . GLY A 1 92 ? -14.290 9.573 -1.450 1.00 90.44 92 GLY A O 1
ATOM 760 N N . ASP A 1 93 ? -12.503 10.850 -0.965 1.00 92.31 93 ASP A N 1
ATOM 761 C CA . ASP A 1 93 ? -11.915 10.838 -2.304 1.00 92.31 93 ASP A CA 1
ATOM 762 C C . ASP A 1 93 ? -10.979 9.634 -2.506 1.00 92.31 93 ASP A C 1
ATOM 764 O O . ASP A 1 93 ? -10.194 9.259 -1.639 1.00 92.31 93 ASP A O 1
ATOM 768 N N . LYS A 1 94 ? -11.086 8.997 -3.675 1.00 90.94 94 LYS A N 1
ATOM 769 C CA . LYS A 1 94 ? -10.264 7.852 -4.087 1.00 90.94 94 LYS A CA 1
ATOM 770 C C . LYS A 1 94 ? -9.052 8.258 -4.934 1.00 90.94 94 LYS A C 1
ATOM 772 O O . LYS A 1 94 ? -8.354 7.367 -5.420 1.00 90.94 94 LYS A O 1
ATOM 777 N N . ARG A 1 95 ? -8.800 9.560 -5.124 1.00 92.56 95 ARG A N 1
ATOM 778 C CA . ARG A 1 95 ? -7.659 10.099 -5.887 1.00 92.56 95 ARG A CA 1
ATOM 779 C C . ARG A 1 95 ? -7.551 9.503 -7.294 1.00 92.56 95 ARG A C 1
ATOM 781 O O . ARG A 1 95 ? -6.473 9.152 -7.777 1.00 92.5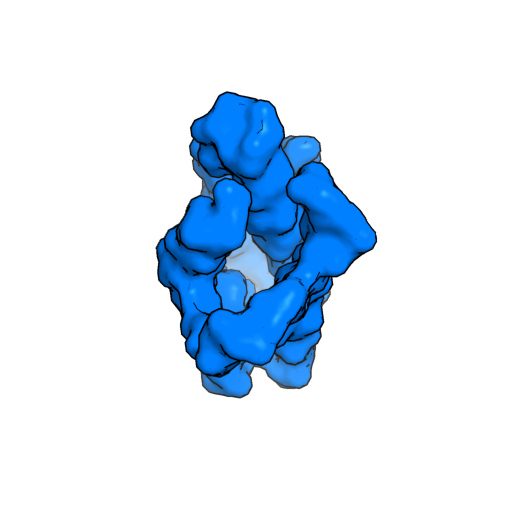6 95 ARG A O 1
ATOM 788 N N . GLU A 1 96 ? -8.700 9.307 -7.947 1.00 92.19 96 GLU A N 1
ATOM 789 C CA . GLU A 1 96 ? -8.784 8.607 -9.237 1.00 92.19 96 GLU A CA 1
ATOM 790 C C . GLU A 1 96 ? -7.941 9.319 -10.307 1.00 92.19 96 GLU A C 1
ATOM 792 O O . GLU A 1 96 ? -7.264 8.677 -11.108 1.00 92.19 96 GLU A O 1
ATOM 797 N N . THR A 1 97 ? -7.910 10.654 -10.293 1.00 91.31 97 THR A N 1
ATOM 798 C CA . THR A 1 97 ? -7.131 11.451 -11.252 1.00 91.31 97 THR A CA 1
ATOM 799 C C . THR A 1 97 ? -5.631 11.175 -11.130 1.00 91.31 97 THR A C 1
ATOM 801 O O . THR A 1 97 ? -4.944 11.014 -12.147 1.00 91.31 97 THR A O 1
ATOM 804 N N . GLU A 1 98 ? -5.122 11.072 -9.905 1.00 92.44 98 GLU A N 1
ATOM 805 C CA . GLU A 1 98 ? -3.724 10.774 -9.603 1.00 92.44 98 GLU A CA 1
ATOM 806 C C . GLU A 1 98 ? -3.374 9.329 -9.945 1.00 92.44 98 GLU A C 1
ATOM 808 O O . GLU A 1 98 ? -2.335 9.092 -10.562 1.00 92.44 98 GLU A O 1
ATOM 813 N N . TRP A 1 99 ? -4.272 8.375 -9.677 1.00 91.75 99 TRP A N 1
ATOM 814 C CA . TRP A 1 99 ? -4.134 6.997 -10.160 1.00 91.75 99 TRP A CA 1
ATOM 815 C C . TRP A 1 99 ? -4.039 6.934 -11.683 1.00 91.75 99 TRP A C 1
ATOM 817 O O . TRP A 1 99 ? -3.129 6.301 -12.227 1.00 91.75 99 TRP A O 1
ATOM 827 N N . GLN A 1 100 ? -4.905 7.647 -12.403 1.00 91.44 100 GLN A N 1
ATOM 828 C CA . GLN A 1 100 ? -4.850 7.704 -13.864 1.00 91.44 100 GLN A CA 1
ATOM 829 C C . GLN A 1 100 ? -3.571 8.386 -14.371 1.00 91.44 100 GLN A C 1
ATOM 831 O O . GLN A 1 100 ? -3.023 7.992 -15.405 1.00 91.44 100 GLN A O 1
ATOM 836 N N . ALA A 1 101 ? -3.079 9.425 -13.694 1.00 88.62 101 ALA A N 1
ATOM 837 C CA . ALA A 1 101 ? -1.813 10.076 -14.035 1.00 88.62 101 ALA A CA 1
ATOM 838 C C . ALA A 1 101 ? -0.614 9.142 -13.799 1.00 88.62 101 ALA A C 1
ATOM 840 O O . ALA A 1 101 ? 0.231 8.988 -14.688 1.00 88.62 101 ALA A O 1
ATOM 841 N N . PHE A 1 102 ? -0.587 8.455 -12.657 1.00 89.12 102 PHE A N 1
ATOM 842 C CA . PHE A 1 102 ? 0.422 7.463 -12.307 1.00 89.12 102 PHE A CA 1
ATOM 843 C C . PHE A 1 102 ? 0.462 6.323 -13.330 1.00 89.12 102 PHE A C 1
ATOM 845 O O . PHE A 1 102 ? 1.516 6.049 -13.905 1.00 89.12 102 PHE A O 1
ATOM 852 N N . LEU A 1 103 ? -0.686 5.712 -13.646 1.00 88.12 103 LEU A N 1
ATOM 853 C CA . LEU A 1 103 ? -0.782 4.609 -14.610 1.00 88.12 103 LEU A CA 1
ATOM 854 C C . LEU A 1 103 ? -0.355 5.027 -16.023 1.00 88.12 103 LEU A C 1
ATOM 856 O O . LEU A 1 103 ? 0.323 4.264 -16.718 1.00 88.12 103 LEU A O 1
ATOM 860 N N . ARG A 1 104 ? -0.702 6.247 -16.456 1.00 86.62 104 ARG A N 1
ATOM 861 C CA . ARG A 1 104 ? -0.197 6.819 -17.718 1.00 86.62 104 ARG A CA 1
ATOM 862 C C . ARG A 1 104 ? 1.324 6.962 -17.696 1.00 86.62 104 ARG A C 1
ATOM 864 O O . ARG A 1 104 ? 1.983 6.626 -18.681 1.00 86.62 104 ARG A O 1
ATOM 871 N N . GLY A 1 105 ? 1.877 7.411 -16.572 1.00 84.81 105 GLY A N 1
ATOM 872 C CA . GLY A 1 105 ? 3.313 7.497 -16.339 1.00 84.81 105 GLY A CA 1
ATOM 873 C C . GLY A 1 105 ? 4.014 6.140 -16.442 1.00 84.81 105 GLY A C 1
ATOM 874 O O . GLY A 1 105 ? 4.959 6.009 -17.222 1.00 84.81 105 GLY A O 1
ATOM 875 N N . VAL A 1 106 ? 3.514 5.125 -15.728 1.00 80.62 106 VAL A N 1
ATOM 876 C CA . VAL A 1 106 ? 4.069 3.759 -15.727 1.00 80.62 106 VAL A CA 1
ATOM 877 C C . VAL A 1 106 ? 4.096 3.191 -17.142 1.00 80.62 106 VAL A C 1
ATOM 879 O O . VAL A 1 106 ? 5.125 2.687 -17.589 1.00 80.62 106 VAL A O 1
ATOM 882 N N . ARG A 1 107 ? 2.991 3.322 -17.890 1.00 80.50 107 ARG A N 1
ATOM 883 C CA . ARG A 1 107 ? 2.907 2.848 -19.283 1.00 80.50 107 ARG A CA 1
ATOM 884 C C . ARG A 1 10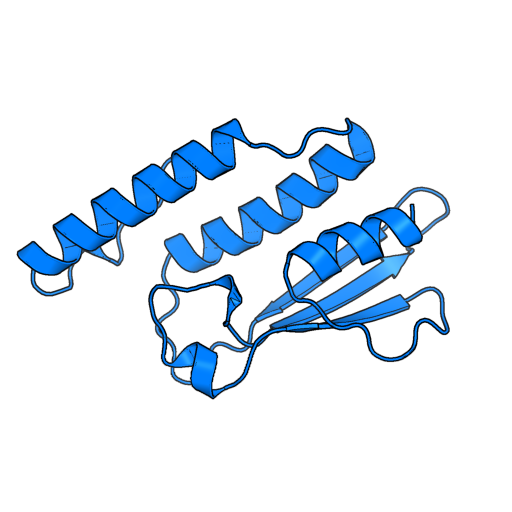7 ? 3.944 3.527 -20.175 1.00 80.50 107 ARG A C 1
ATOM 886 O O . ARG A 1 107 ? 4.625 2.854 -20.945 1.00 80.50 107 ARG A O 1
ATOM 893 N N . LYS A 1 108 ? 4.101 4.848 -20.055 1.00 80.19 108 LYS A N 1
ATOM 894 C CA . LYS A 1 108 ? 5.099 5.606 -20.823 1.00 80.19 108 LYS A CA 1
ATOM 895 C C . LYS A 1 108 ? 6.525 5.169 -20.477 1.00 80.19 108 LYS A C 1
ATOM 897 O O . LYS A 1 108 ? 7.334 4.983 -21.385 1.00 80.19 108 LYS A O 1
ATOM 902 N N . ALA A 1 109 ? 6.819 4.973 -19.193 1.00 72.38 109 ALA A N 1
ATOM 903 C CA . ALA A 1 109 ? 8.126 4.526 -18.724 1.00 72.38 109 ALA A CA 1
ATOM 904 C C . ALA A 1 109 ? 8.455 3.098 -19.186 1.00 72.38 109 ALA A C 1
ATOM 906 O O . ALA A 1 109 ? 9.572 2.864 -19.636 1.00 72.38 109 ALA A O 1
ATOM 907 N N . ALA A 1 110 ? 7.489 2.175 -19.163 1.00 71.25 110 ALA A N 1
ATOM 908 C CA . ALA A 1 110 ? 7.663 0.803 -19.649 1.00 71.25 110 ALA A CA 1
ATOM 909 C C . ALA A 1 110 ? 7.961 0.751 -21.159 1.00 71.25 110 ALA A C 1
ATOM 911 O O . ALA A 1 110 ? 8.885 0.061 -21.597 1.00 71.25 110 ALA A O 1
ATOM 912 N N . ILE A 1 111 ? 7.242 1.549 -21.961 1.00 69.12 111 ILE A N 1
ATOM 913 C CA . ILE A 1 111 ? 7.512 1.689 -23.400 1.00 69.12 111 ILE A CA 1
ATOM 914 C C . ILE A 1 111 ? 8.938 2.223 -23.609 1.00 69.12 111 ILE A C 1
ATOM 916 O O . ILE A 1 111 ? 9.724 1.628 -24.341 1.00 69.12 111 ILE A O 1
ATOM 920 N N . GLN A 1 112 ? 9.320 3.298 -22.915 1.00 66.06 112 GLN A N 1
ATOM 921 C CA . GLN A 1 112 ? 10.665 3.879 -23.022 1.00 66.06 112 GLN A CA 1
ATOM 922 C C . GLN A 1 112 ? 11.774 2.938 -22.518 1.00 66.06 112 GLN A C 1
ATOM 924 O O .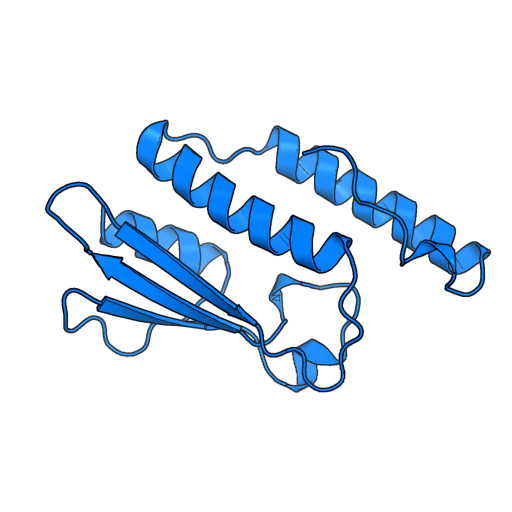 GLN A 1 112 ? 12.869 2.918 -23.082 1.00 66.06 112 GLN A O 1
ATOM 929 N N . GLY A 1 113 ? 11.512 2.146 -21.477 1.00 57.84 113 GLY A N 1
ATOM 930 C CA . GLY A 1 113 ? 12.422 1.129 -20.947 1.00 57.84 113 GLY A CA 1
ATOM 931 C C . GLY A 1 113 ? 12.722 0.036 -21.970 1.00 57.84 113 GLY A C 1
ATOM 932 O O . GLY A 1 113 ? 13.889 -0.300 -22.174 1.00 57.84 113 GLY A O 1
ATOM 933 N N . THR A 1 114 ? 11.688 -0.409 -22.691 1.00 58.88 114 THR A N 1
ATOM 934 C CA . THR A 1 114 ? 11.784 -1.425 -23.755 1.00 58.88 114 THR A CA 1
ATOM 935 C C . THR A 1 114 ? 12.678 -0.954 -24.908 1.00 58.88 114 THR A C 1
ATOM 937 O O . THR A 1 114 ? 13.525 -1.707 -25.377 1.00 58.88 114 THR A O 1
ATOM 940 N N . PHE A 1 115 ? 12.570 0.317 -25.318 1.00 59.44 115 PHE A N 1
ATOM 941 C CA . PHE A 1 115 ? 13.411 0.890 -26.382 1.00 59.44 115 PHE A CA 1
ATOM 942 C C . PHE A 1 115 ? 14.829 1.295 -25.931 1.00 59.44 115 PHE A C 1
ATOM 944 O O . PHE A 1 115 ? 15.697 1.504 -26.774 1.00 59.44 115 PHE A O 1
ATOM 951 N N . SER A 1 116 ? 15.089 1.417 -24.623 1.00 56.19 116 SER A N 1
ATOM 952 C CA . SER A 1 116 ? 16.377 1.886 -24.070 1.00 56.19 116 SER A CA 1
ATOM 953 C C . SER A 1 116 ? 17.211 0.800 -23.379 1.00 56.19 116 SER A C 1
ATOM 955 O O . SER A 1 116 ? 18.198 1.123 -22.710 1.00 56.19 116 SER A O 1
ATOM 957 N N . GLY A 1 117 ? 16.824 -0.474 -23.504 1.00 54.56 117 GLY A N 1
ATOM 958 C CA . GLY A 1 117 ? 17.528 -1.595 -22.872 1.00 54.56 117 GLY A CA 1
ATOM 959 C C . GLY A 1 117 ? 17.528 -1.525 -21.339 1.00 54.56 117 GLY A C 1
ATOM 960 O O . GLY A 1 117 ? 18.536 -1.834 -20.709 1.00 54.56 117 GLY A O 1
ATOM 961 N N . GLY A 1 118 ? 16.436 -1.046 -20.729 1.00 53.28 118 GLY A N 1
ATOM 962 C CA . GLY A 1 118 ? 16.238 -1.056 -19.271 1.00 53.28 118 GLY A CA 1
ATOM 963 C C . GLY A 1 118 ? 16.850 0.116 -18.487 1.00 53.28 118 GLY A C 1
ATOM 964 O O . GLY A 1 118 ? 16.673 0.204 -17.273 1.00 53.28 118 GLY A O 1
ATOM 965 N N . ARG A 1 119 ? 17.533 1.079 -19.129 1.00 51.62 119 ARG A N 1
ATOM 966 C CA . ARG A 1 119 ? 18.111 2.245 -18.414 1.00 51.62 119 ARG A CA 1
ATOM 967 C C . ARG A 1 119 ? 17.076 3.277 -17.953 1.00 51.62 119 ARG A C 1
ATOM 969 O O . ARG A 1 119 ? 17.337 4.002 -16.994 1.00 51.62 119 ARG A O 1
ATOM 976 N N . SER A 1 120 ? 15.920 3.367 -18.614 1.00 52.19 120 SER A N 1
ATOM 977 C CA . SER A 1 120 ? 14.897 4.375 -18.286 1.00 52.19 120 SER A CA 1
ATOM 978 C C . SER A 1 120 ? 13.958 3.976 -17.139 1.00 52.19 120 SER A C 1
ATOM 980 O O . SER A 1 120 ? 13.297 4.847 -16.579 1.00 52.19 120 SER A O 1
ATOM 982 N N . GLU A 1 121 ? 13.929 2.701 -16.740 1.00 51.09 121 GLU A N 1
ATOM 983 C CA . GLU A 1 121 ? 13.052 2.190 -15.668 1.00 51.09 121 GLU A CA 1
ATOM 984 C C . GLU A 1 121 ? 13.444 2.701 -14.268 1.00 51.09 121 GLU A C 1
ATOM 986 O O . GLU A 1 121 ? 12.662 2.621 -13.324 1.00 51.09 121 GLU A O 1
ATOM 991 N N . ARG A 1 122 ? 14.636 3.303 -14.137 1.00 53.66 122 ARG A N 1
ATOM 992 C CA . ARG A 1 122 ? 15.113 3.959 -12.907 1.00 53.66 122 ARG A CA 1
ATOM 993 C C . ARG A 1 122 ? 14.711 5.433 -12.782 1.00 53.66 122 ARG A C 1
ATOM 995 O O . ARG A 1 122 ? 15.049 6.057 -11.780 1.00 53.66 122 ARG A O 1
ATOM 1002 N N . LYS A 1 123 ? 14.074 6.031 -13.798 1.00 58.97 123 LYS A N 1
ATOM 1003 C CA . LYS A 1 123 ? 13.732 7.464 -13.778 1.00 58.97 123 LYS A CA 1
ATOM 1004 C C . LYS A 1 123 ? 12.433 7.728 -13.019 1.00 58.97 123 LYS A C 1
ATOM 1006 O O . LYS A 1 123 ? 11.524 6.903 -13.036 1.00 58.97 123 LYS A O 1
ATOM 1011 N N . MET A 1 124 ? 12.402 8.893 -12.368 1.00 60.72 124 MET A N 1
ATOM 1012 C CA . MET A 1 124 ? 11.376 9.317 -11.416 1.00 60.72 124 MET A CA 1
ATOM 1013 C C . MET A 1 124 ? 9.946 9.220 -11.980 1.00 60.72 124 MET A C 1
ATOM 1015 O O . MET A 1 124 ? 9.738 9.511 -13.164 1.00 60.72 124 MET A O 1
ATOM 1019 N N . PRO A 1 125 ? 8.964 8.870 -11.133 1.00 60.88 125 PRO A N 1
ATOM 1020 C CA . PRO A 1 125 ? 7.545 8.975 -11.456 1.00 60.88 125 PRO A CA 1
ATOM 1021 C C . PRO A 1 125 ? 7.147 10.438 -11.737 1.00 60.88 125 PRO A C 1
ATOM 1023 O O . PRO A 1 125 ? 7.888 11.361 -11.378 1.00 60.88 125 PRO A O 1
ATOM 1026 N N . PRO A 1 126 ? 5.994 10.694 -12.389 1.00 60.88 126 PRO A N 1
ATOM 1027 C CA . PRO A 1 126 ? 5.426 12.037 -12.442 1.00 60.88 126 PRO A CA 1
ATOM 1028 C C . PRO A 1 126 ? 5.269 12.573 -11.016 1.00 60.88 126 PRO A C 1
ATOM 1030 O O . PRO A 1 126 ? 5.048 11.794 -10.090 1.00 60.88 126 PRO A O 1
ATOM 1033 N N . LYS A 1 127 ? 5.388 13.895 -10.842 1.00 60.81 127 LYS A N 1
ATOM 1034 C CA . LYS A 1 127 ? 5.059 14.530 -9.561 1.00 60.81 127 LYS A CA 1
ATOM 1035 C C . LYS A 1 127 ? 3.599 14.186 -9.236 1.00 60.81 127 LYS A C 1
ATOM 1037 O O . LYS A 1 127 ? 2.722 14.547 -10.022 1.00 60.81 127 LYS A O 1
ATOM 1042 N N . LEU A 1 128 ? 3.413 13.406 -8.171 1.00 56.88 128 LEU A N 1
ATOM 1043 C CA . LEU A 1 128 ? 2.119 13.068 -7.578 1.00 56.88 128 LEU A CA 1
ATOM 1044 C C . LEU A 1 128 ? 1.590 14.243 -6.755 1.00 56.88 128 LEU A C 1
ATOM 1046 O O . LEU A 1 128 ? 2.434 15.036 -6.276 1.00 56.88 128 LEU A O 1
#

Secondary structure (DSSP, 8-state):
-HHHHHHHHHHTTPEEE---SSEEEEEE--TTGGG-SS-GGGS-EEEEEEE-SSS-EEEEEEE--TT----HHHHHHHHHHHHHHHHHHHH----HHHHHHHHHHHHHHHHHHHHTTTSGGGSPPP--

Radius of gyration: 15.75 Å; chains: 1; bounding box: 33×30×46 Å

Sequence (128 aa):
MRQQVISFWQERRVVFAEPQSDTLKGKRGTIWGNLTFYDMSKLMCTLTVSRTNSTEIVCILDVNTFMQGITEWNKAYWQLELDTLESWLLQGDKRETEWQAFLRGVRKAAIQGTFSGGRSERKMPPKL